Protein AF-A0A2V7KYQ6-F1 (afdb_monomer_lite)

Sequence (115 aa):
MPLDRETLHSWLHHWQDEADAAYLYLVLAGQERDQKRKDVYIKLAGVEERHVQMWEQLLAKHDHPVGRPRPSLNARLRAWFGRRFGSSYLLPLLLREEGQEVKGYMDLHNKVTFD

Foldseek 3Di:
DADDPVVVVVLVVLLLVLQLLLLLLQLQLVVDPDPVSSVVSNVSSVVSVVVNVVSQVVCVVNVRHDDDHDNDPVSVVVSVVCVVPHDPPVVVVSVVVVVVVVVVVVVVVVVVPDD

pLDDT: mean 72.22, std 15.6, range [30.22, 87.19]

Structure (mmCIF, N/CA/C/O backbone):
data_AF-A0A2V7KYQ6-F1
#
_entry.id   AF-A0A2V7KYQ6-F1
#
loop_
_atom_site.group_PDB
_atom_site.id
_atom_site.type_symbol
_atom_site.label_atom_id
_atom_site.label_alt_id
_atom_site.label_comp_id
_atom_site.label_asym_id
_atom_site.label_entity_id
_atom_site.label_seq_id
_atom_site.pdbx_PDB_ins_code
_atom_site.Cartn_x
_atom_site.Cartn_y
_atom_site.Cartn_z
_atom_site.occupancy
_atom_site.B_iso_or_equiv
_atom_site.auth_seq_id
_atom_site.auth_comp_id
_atom_site.auth_asym_id
_atom_site.auth_atom_id
_atom_site.pdbx_PDB_model_num
ATOM 1 N N . MET A 1 1 ? 13.582 3.338 -23.906 1.00 53.72 1 MET A N 1
ATOM 2 C CA . MET A 1 1 ? 14.602 2.272 -23.771 1.00 53.72 1 MET A CA 1
ATOM 3 C C . MET A 1 1 ? 13.947 1.089 -23.079 1.00 53.72 1 MET A C 1
ATOM 5 O O . MET A 1 1 ? 13.199 1.339 -22.134 1.00 53.72 1 MET A O 1
ATOM 9 N N . PRO A 1 2 ? 14.173 -0.149 -23.549 1.00 64.81 2 PRO A N 1
ATOM 10 C CA . PRO A 1 2 ? 13.654 -1.335 -22.876 1.00 64.81 2 PRO A CA 1
ATOM 11 C C . PRO A 1 2 ? 14.235 -1.410 -21.460 1.00 64.81 2 PRO A C 1
ATOM 13 O O . PRO A 1 2 ? 15.423 -1.143 -21.274 1.00 64.81 2 PRO A O 1
ATOM 16 N N . LEU A 1 3 ? 13.390 -1.722 -20.475 1.00 71.50 3 LEU A N 1
ATOM 17 C CA . LEU A 1 3 ? 13.829 -1.929 -19.094 1.00 71.50 3 LEU A CA 1
ATOM 18 C C . LEU A 1 3 ? 14.779 -3.128 -19.045 1.00 71.50 3 LEU A C 1
ATOM 20 O O . LEU A 1 3 ? 14.535 -4.153 -19.690 1.00 71.50 3 LEU A O 1
ATOM 24 N N . ASP A 1 4 ? 15.859 -3.013 -18.278 1.00 86.12 4 ASP A N 1
ATOM 25 C CA . ASP A 1 4 ? 16.659 -4.179 -17.935 1.00 86.12 4 ASP A CA 1
ATOM 26 C C . ASP A 1 4 ? 15.814 -5.152 -17.092 1.00 86.12 4 ASP A C 1
ATOM 28 O O . ASP A 1 4 ? 14.827 -4.780 -16.449 1.00 86.12 4 ASP A O 1
ATOM 32 N N . ARG A 1 5 ? 16.166 -6.441 -17.138 1.00 83.19 5 ARG A N 1
ATOM 33 C CA . ARG A 1 5 ? 15.347 -7.493 -16.517 1.00 83.19 5 ARG A CA 1
ATOM 34 C C . ARG A 1 5 ? 15.229 -7.342 -15.002 1.00 83.19 5 ARG A C 1
ATOM 36 O O . ARG A 1 5 ? 14.226 -7.778 -14.447 1.00 83.19 5 ARG A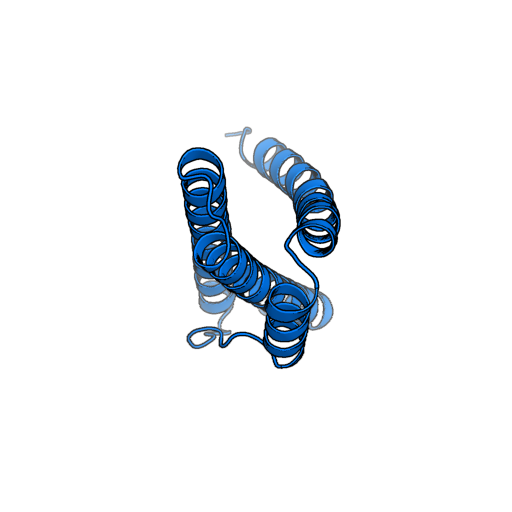 O 1
ATOM 43 N N . GLU A 1 6 ? 16.238 -6.770 -14.352 1.00 83.69 6 GLU A N 1
ATOM 44 C CA . GLU A 1 6 ? 16.258 -6.584 -12.903 1.00 83.69 6 GLU A CA 1
ATOM 45 C C . GLU A 1 6 ? 15.277 -5.481 -12.497 1.00 83.69 6 GLU A C 1
ATOM 47 O O . GLU A 1 6 ? 14.398 -5.721 -11.667 1.00 83.69 6 GLU A O 1
ATOM 52 N N . THR A 1 7 ? 15.329 -4.334 -13.178 1.00 82.81 7 THR A N 1
ATOM 53 C CA . THR A 1 7 ? 14.363 -3.244 -13.000 1.00 82.81 7 THR A CA 1
ATOM 54 C C . THR A 1 7 ? 12.939 -3.695 -13.306 1.00 82.81 7 THR A C 1
ATOM 56 O O . THR A 1 7 ? 12.038 -3.440 -12.512 1.00 82.81 7 THR A O 1
ATOM 59 N N . LEU A 1 8 ? 12.716 -4.422 -14.408 1.00 83.62 8 LEU A N 1
ATOM 60 C CA . LEU A 1 8 ? 11.383 -4.932 -14.742 1.00 83.62 8 LEU A CA 1
ATOM 61 C C . LEU A 1 8 ? 10.845 -5.878 -13.657 1.00 83.62 8 LEU A C 1
ATOM 63 O O . LEU A 1 8 ? 9.681 -5.779 -13.276 1.00 83.62 8 LEU A O 1
ATOM 67 N N . HIS A 1 9 ? 11.682 -6.782 -13.143 1.00 84.38 9 HIS A N 1
ATOM 68 C CA . HIS A 1 9 ? 11.284 -7.710 -12.087 1.00 84.38 9 HIS A CA 1
ATOM 69 C C . HIS A 1 9 ? 10.961 -6.979 -10.778 1.00 84.38 9 HIS A C 1
ATOM 71 O O . HIS A 1 9 ? 9.943 -7.270 -10.156 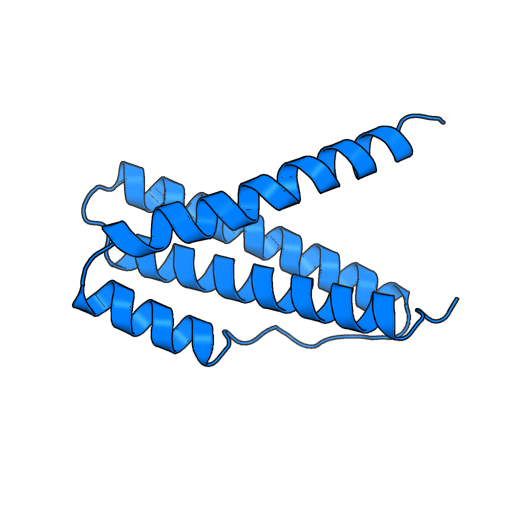1.00 84.38 9 HIS A O 1
ATOM 77 N N . SER A 1 10 ? 11.778 -5.993 -10.396 1.00 83.56 10 SER A N 1
ATOM 78 C CA . SER A 1 10 ? 11.519 -5.137 -9.235 1.00 83.56 10 SER A CA 1
ATOM 79 C C . SER A 1 10 ? 10.220 -4.343 -9.394 1.00 83.56 10 SER A C 1
ATOM 81 O O . SER A 1 10 ? 9.403 -4.334 -8.480 1.00 83.56 10 SER A O 1
ATOM 83 N N . TRP A 1 11 ? 9.973 -3.741 -10.559 1.00 85.56 11 TRP A N 1
ATOM 84 C CA . TRP A 1 11 ? 8.758 -2.961 -10.813 1.00 85.56 11 TRP A CA 1
ATOM 85 C C . TRP A 1 11 ? 7.497 -3.822 -10.777 1.00 85.56 11 TRP A C 1
ATOM 87 O O . TRP A 1 11 ? 6.494 -3.412 -10.204 1.00 85.56 11 TRP A O 1
ATOM 97 N N . LEU A 1 12 ? 7.546 -5.030 -11.347 1.00 84.69 12 LEU A N 1
ATOM 98 C CA . LEU A 1 12 ? 6.441 -5.987 -11.265 1.00 84.69 12 LEU A CA 1
ATOM 99 C C . LEU A 1 12 ? 6.202 -6.471 -9.829 1.00 84.69 12 LEU A C 1
ATOM 101 O O . LEU A 1 12 ? 5.053 -6.691 -9.451 1.00 84.69 12 LEU A O 1
ATOM 105 N N . HIS A 1 13 ? 7.266 -6.624 -9.035 1.00 84.50 13 HIS A N 1
ATOM 106 C CA . HIS A 1 13 ? 7.160 -6.977 -7.622 1.00 84.50 13 HIS A CA 1
ATOM 107 C C . HIS A 1 13 ? 6.486 -5.859 -6.823 1.00 84.50 13 HIS A C 1
ATOM 109 O O . HIS A 1 13 ? 5.485 -6.120 -6.165 1.00 84.50 13 HIS A O 1
ATOM 115 N N . HIS A 1 14 ? 6.957 -4.614 -6.956 1.00 83.88 14 HIS A N 1
ATOM 116 C CA . HIS A 1 14 ? 6.329 -3.453 -6.319 1.00 83.88 14 HIS A CA 1
ATOM 117 C C . HIS A 1 14 ? 4.869 -3.307 -6.744 1.00 83.88 14 HIS A C 1
ATOM 119 O O . HIS A 1 14 ? 3.991 -3.234 -5.898 1.00 83.88 14 HIS A O 1
ATOM 125 N N . TRP A 1 15 ? 4.580 -3.383 -8.044 1.00 85.62 15 TRP A N 1
ATOM 126 C CA . TRP A 1 15 ? 3.209 -3.343 -8.552 1.00 85.62 15 TRP A CA 1
ATOM 127 C C . TRP A 1 15 ? 2.279 -4.378 -7.889 1.00 85.62 15 TRP A C 1
ATOM 129 O O . TRP A 1 15 ? 1.130 -4.064 -7.572 1.00 85.62 15 TRP A O 1
ATOM 139 N N . GLN A 1 16 ? 2.763 -5.603 -7.664 1.00 84.94 16 GLN A N 1
ATOM 140 C CA . GLN A 1 16 ? 1.989 -6.649 -6.996 1.00 84.94 16 GLN A CA 1
ATOM 141 C C . GLN A 1 16 ? 1.875 -6.425 -5.480 1.00 84.94 16 GLN A C 1
ATOM 143 O O . GLN A 1 16 ? 0.810 -6.700 -4.922 1.00 84.94 16 GLN A O 1
ATOM 148 N N . ASP A 1 17 ? 2.929 -5.931 -4.828 1.00 84.31 17 ASP A N 1
ATOM 149 C CA . ASP A 1 17 ? 2.929 -5.612 -3.396 1.00 84.31 17 ASP A CA 1
ATOM 150 C C . ASP A 1 17 ? 1.902 -4.517 -3.076 1.00 84.31 17 ASP A C 1
ATOM 152 O O . ASP A 1 17 ? 1.077 -4.701 -2.181 1.00 84.31 17 ASP A O 1
ATOM 156 N N . GLU A 1 18 ? 1.863 -3.443 -3.872 1.00 85.50 18 GLU A N 1
ATOM 157 C CA . GLU A 1 18 ? 0.884 -2.356 -3.727 1.00 85.50 18 GLU A CA 1
ATOM 158 C C . GLU A 1 18 ? -0.560 -2.874 -3.864 1.00 85.50 18 GLU A C 1
ATOM 160 O O . GLU A 1 18 ? -1.450 -2.563 -3.067 1.00 85.50 18 GLU A O 1
ATOM 165 N N . ALA A 1 19 ? -0.812 -3.747 -4.844 1.00 86.00 19 ALA A N 1
ATOM 166 C CA . ALA A 1 19 ? -2.136 -4.338 -5.036 1.00 86.00 19 ALA A CA 1
ATOM 167 C C . ALA A 1 19 ? -2.548 -5.258 -3.874 1.00 86.00 19 ALA A C 1
ATOM 169 O O . ALA A 1 19 ? -3.723 -5.320 -3.485 1.00 86.00 19 ALA A O 1
ATOM 170 N N . ASP A 1 20 ? -1.586 -5.982 -3.308 1.00 84.50 20 ASP A N 1
ATOM 171 C CA . ASP A 1 20 ? -1.795 -6.831 -2.144 1.00 84.50 20 ASP A CA 1
ATOM 172 C C . ASP A 1 20 ? -2.059 -5.995 -0.883 1.00 84.50 20 ASP A C 1
ATOM 174 O O . ASP A 1 20 ? -2.969 -6.329 -0.113 1.00 84.50 20 ASP A O 1
ATOM 178 N N . ALA A 1 21 ? -1.330 -4.893 -0.691 1.00 82.12 21 ALA A N 1
ATOM 179 C CA . ALA A 1 21 ? -1.520 -3.949 0.406 1.00 82.12 21 ALA A CA 1
ATOM 180 C C . ALA A 1 21 ? -2.912 -3.301 0.353 1.00 82.12 21 ALA A C 1
ATOM 182 O O . ALA A 1 21 ? -3.655 -3.358 1.343 1.00 82.12 21 ALA A O 1
ATOM 183 N N . ALA A 1 22 ? -3.338 -2.817 -0.822 1.00 86.94 22 ALA A N 1
ATOM 184 C CA . ALA A 1 22 ? -4.684 -2.282 -1.045 1.00 86.94 22 ALA A CA 1
ATOM 185 C C . ALA A 1 22 ? -5.770 -3.278 -0.603 1.00 86.94 22 ALA A C 1
ATOM 187 O O . ALA A 1 22 ? -6.693 -2.952 0.156 1.00 86.94 22 ALA A O 1
ATOM 188 N N . TYR A 1 23 ? -5.633 -4.537 -1.030 1.00 86.06 23 TYR A N 1
ATOM 189 C CA . TYR A 1 23 ? -6.555 -5.606 -0.662 1.00 86.06 23 TYR A CA 1
ATOM 190 C C . TYR A 1 23 ? -6.563 -5.878 0.848 1.00 86.06 23 TYR A C 1
ATOM 192 O O . TYR A 1 23 ? -7.635 -6.019 1.449 1.00 86.06 23 TYR A O 1
ATOM 200 N N . LEU A 1 24 ? -5.392 -5.950 1.484 1.00 83.75 24 LEU A N 1
ATOM 201 C CA . LEU A 1 24 ? -5.272 -6.213 2.918 1.00 83.75 24 LEU A CA 1
ATOM 202 C C . LEU A 1 24 ? -5.884 -5.090 3.761 1.00 83.75 24 LEU A C 1
ATOM 204 O O . LEU A 1 24 ? -6.600 -5.381 4.725 1.00 83.75 24 LEU A O 1
ATOM 208 N N . TYR A 1 25 ? -5.694 -3.830 3.370 1.00 85.00 25 TYR A N 1
ATOM 209 C CA . TYR A 1 25 ? -6.334 -2.692 4.022 1.00 85.00 25 TYR A CA 1
ATOM 210 C C . TYR A 1 25 ? -7.862 -2.735 3.912 1.00 85.00 25 TYR A C 1
ATOM 212 O O . TYR A 1 25 ? -8.553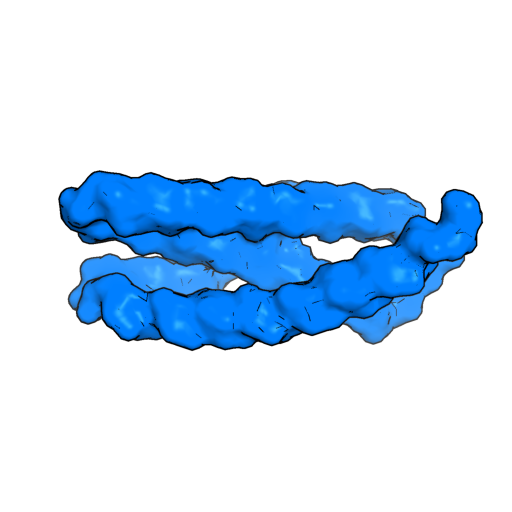 -2.537 4.915 1.00 85.00 25 TYR A O 1
ATOM 220 N N . LEU A 1 26 ? -8.423 -3.097 2.753 1.00 87.06 26 LEU A N 1
ATOM 221 C CA . LEU A 1 26 ? -9.874 -3.293 2.615 1.00 87.06 26 LEU A CA 1
ATOM 222 C C . LEU A 1 26 ? -10.393 -4.451 3.478 1.00 87.06 26 LEU A C 1
ATOM 224 O O . LEU A 1 26 ? -11.476 -4.370 4.065 1.00 87.06 26 LEU A O 1
ATOM 228 N N . VAL A 1 27 ? -9.620 -5.532 3.598 1.00 85.56 27 VAL A N 1
ATOM 229 C CA . VAL A 1 27 ? -9.957 -6.663 4.470 1.00 85.56 27 VAL A CA 1
ATOM 230 C C . VAL A 1 27 ? -9.951 -6.259 5.946 1.00 85.56 27 VAL A C 1
ATOM 232 O O . VAL A 1 27 ? -10.827 -6.713 6.690 1.00 85.56 27 VAL A O 1
ATOM 235 N N . LEU A 1 28 ? -9.005 -5.416 6.368 1.00 81.25 28 LEU A N 1
ATOM 236 C CA . LEU A 1 28 ? -8.961 -4.839 7.713 1.00 81.25 28 LEU A CA 1
ATOM 237 C C . LEU A 1 28 ? -10.151 -3.906 7.958 1.00 81.25 28 LEU A C 1
ATOM 239 O O . LEU A 1 28 ? -10.845 -4.055 8.963 1.00 81.25 28 LEU A O 1
ATOM 243 N N . ALA A 1 29 ? -10.454 -3.019 7.008 1.00 86.19 29 ALA A N 1
ATOM 244 C CA . ALA A 1 29 ? -11.612 -2.130 7.066 1.00 86.19 29 ALA A CA 1
ATOM 245 C C . ALA A 1 29 ? -12.939 -2.894 7.217 1.00 86.19 29 ALA A C 1
ATOM 247 O O . ALA A 1 29 ? -13.837 -2.452 7.931 1.00 86.19 29 ALA A O 1
ATOM 248 N N . GLY A 1 30 ? -13.072 -4.052 6.563 1.00 83.56 30 GLY A N 1
ATOM 249 C CA . GLY A 1 30 ? -14.260 -4.903 6.665 1.00 83.56 30 GLY A CA 1
ATOM 250 C C . GLY A 1 30 ? -14.432 -5.608 8.017 1.00 83.56 30 GLY A C 1
ATOM 251 O O . GLY A 1 30 ? -15.536 -6.045 8.331 1.00 83.56 30 GLY A O 1
ATOM 252 N N . GLN A 1 31 ? -13.364 -5.735 8.807 1.00 82.88 31 GLN A N 1
ATOM 253 C CA . GLN A 1 31 ? -13.376 -6.397 10.120 1.00 82.88 31 GLN A CA 1
ATOM 254 C C . GLN A 1 31 ? -13.382 -5.418 11.292 1.00 82.88 31 GLN A C 1
ATOM 256 O O . GLN A 1 31 ? -13.737 -5.795 12.410 1.00 82.88 31 GLN A O 1
ATOM 261 N N . GLU A 1 32 ? -12.955 -4.183 11.053 1.00 82.00 32 GLU A N 1
ATOM 262 C CA . GLU A 1 32 ? -12.865 -3.158 12.077 1.00 82.00 32 GLU A CA 1
ATOM 263 C C . GLU A 1 32 ? -14.261 -2.675 12.498 1.00 82.00 32 GLU A C 1
ATOM 265 O O . GLU A 1 32 ? -15.131 -2.402 11.669 1.00 82.00 32 GLU A O 1
ATOM 270 N N . ARG A 1 33 ? -14.473 -2.591 13.814 1.00 82.94 33 ARG A N 1
ATOM 271 C CA . ARG A 1 33 ? -15.742 -2.159 14.417 1.00 82.94 33 ARG A CA 1
ATOM 272 C C . ARG A 1 33 ? -15.759 -0.658 14.677 1.00 82.94 33 ARG A C 1
ATOM 274 O O . ARG A 1 33 ? -16.827 -0.054 14.669 1.00 82.94 33 ARG A O 1
ATOM 281 N N . ASP A 1 34 ? -14.591 -0.066 14.919 1.00 84.94 34 ASP A N 1
ATOM 282 C CA . ASP A 1 34 ? -14.452 1.376 15.090 1.00 84.94 34 ASP A CA 1
ATOM 283 C C . ASP A 1 34 ? -14.497 2.083 13.727 1.00 84.94 34 ASP A C 1
ATOM 285 O O . ASP A 1 34 ? -13.627 1.893 12.873 1.00 84.94 34 ASP A O 1
ATOM 289 N N . GLN A 1 35 ? -15.504 2.936 13.530 1.00 86.25 35 GLN A N 1
ATOM 290 C CA . GLN A 1 35 ? -15.709 3.641 12.266 1.00 86.25 35 GLN A CA 1
ATOM 291 C C . GLN A 1 35 ? -14.521 4.540 11.886 1.00 86.25 35 GLN A C 1
ATOM 293 O O . GLN A 1 35 ? -14.153 4.590 10.716 1.00 86.25 35 GLN A O 1
ATOM 298 N N . LYS A 1 36 ? -13.866 5.201 12.851 1.00 80.50 36 LYS A N 1
ATOM 299 C CA . LYS A 1 36 ? -12.713 6.068 12.562 1.00 80.50 36 LYS A CA 1
ATOM 300 C C . LYS A 1 36 ? -11.533 5.248 12.056 1.00 80.50 36 LYS A C 1
ATOM 302 O O . LYS A 1 36 ? -10.880 5.647 11.097 1.00 80.50 36 LYS A O 1
ATOM 307 N N . ARG A 1 37 ? -11.260 4.096 12.678 1.00 80.19 37 ARG A N 1
ATOM 308 C CA . ARG A 1 37 ? -10.171 3.197 12.250 1.00 80.19 37 ARG A CA 1
ATOM 309 C C . ARG A 1 37 ? -10.466 2.563 10.894 1.00 80.19 37 ARG A C 1
ATOM 311 O O . ARG A 1 37 ? -9.582 2.496 10.045 1.00 80.19 37 ARG A O 1
ATOM 318 N N . LYS A 1 38 ? -11.717 2.167 10.662 1.00 84.62 38 LYS A N 1
ATOM 319 C CA . LYS A 1 38 ? -12.183 1.686 9.360 1.00 84.62 38 LYS A CA 1
ATOM 320 C C . LYS A 1 38 ? -11.950 2.716 8.254 1.00 84.62 38 LYS A C 1
ATOM 322 O O . LYS A 1 38 ? -11.408 2.362 7.210 1.00 84.62 38 LYS A O 1
ATOM 327 N N . ASP A 1 39 ? -12.306 3.976 8.491 1.00 82.25 39 ASP A N 1
ATOM 328 C CA . ASP A 1 39 ? -12.110 5.050 7.512 1.00 82.25 39 ASP A CA 1
ATOM 329 C C . ASP A 1 39 ? -10.622 5.277 7.201 1.00 82.25 39 ASP A C 1
ATOM 331 O O . ASP A 1 39 ? -10.270 5.568 6.059 1.00 82.25 39 ASP A O 1
ATOM 335 N N . VAL A 1 40 ? -9.735 5.108 8.190 1.00 85.31 40 VAL A N 1
ATOM 336 C CA . VAL A 1 40 ? -8.278 5.152 7.979 1.00 85.31 40 VAL A CA 1
ATOM 337 C C . VAL A 1 40 ? -7.835 4.026 7.046 1.00 85.31 40 VAL A C 1
ATOM 339 O O . VAL A 1 40 ? -7.176 4.303 6.051 1.00 85.31 40 VAL A O 1
ATOM 342 N N . TYR A 1 41 ? -8.243 2.781 7.300 1.00 83.94 41 TYR A N 1
ATOM 343 C CA . TYR A 1 41 ? -7.889 1.655 6.428 1.00 83.94 41 TYR A CA 1
ATOM 344 C C . TYR A 1 41 ? -8.414 1.822 4.997 1.00 83.94 41 TYR A C 1
ATOM 346 O O . TYR A 1 41 ? -7.708 1.504 4.048 1.00 83.94 41 TYR A O 1
ATOM 354 N N . ILE A 1 42 ? -9.620 2.370 4.818 1.00 85.38 42 ILE A N 1
ATOM 355 C CA . ILE A 1 42 ? -10.158 2.671 3.480 1.00 85.38 42 ILE A CA 1
ATOM 356 C C . ILE A 1 42 ? -9.303 3.724 2.769 1.00 85.38 42 ILE A C 1
ATOM 358 O O . ILE A 1 42 ? -9.028 3.590 1.578 1.00 85.38 42 ILE A O 1
ATOM 362 N N . LYS A 1 43 ? -8.865 4.766 3.487 1.00 85.19 43 LYS A N 1
ATOM 363 C CA . LYS A 1 43 ? -7.978 5.790 2.920 1.00 85.19 43 LYS A CA 1
ATOM 364 C C . LYS A 1 43 ? -6.633 5.204 2.504 1.00 85.19 43 LYS A C 1
ATOM 366 O O . LYS A 1 43 ? -6.178 5.534 1.416 1.00 85.19 43 LYS A O 1
ATOM 371 N N . LEU A 1 44 ? -6.043 4.340 3.332 1.00 84.75 44 LEU A N 1
ATOM 372 C CA . LEU A 1 44 ? -4.782 3.660 3.026 1.00 84.75 44 LEU A CA 1
ATOM 373 C C . LEU A 1 44 ? -4.925 2.762 1.797 1.00 84.75 44 LEU A C 1
ATOM 375 O O . LEU A 1 44 ? -4.158 2.909 0.858 1.00 84.75 44 LEU A O 1
ATOM 379 N N . ALA A 1 45 ? -5.989 1.959 1.707 1.00 87.19 45 ALA A N 1
ATOM 380 C CA . ALA A 1 45 ? -6.260 1.175 0.500 1.00 87.19 45 ALA A CA 1
ATOM 381 C C . ALA A 1 45 ? -6.338 2.038 -0.775 1.00 87.19 45 ALA A C 1
ATOM 383 O O . ALA A 1 45 ? -5.880 1.627 -1.835 1.00 87.19 45 ALA A O 1
ATOM 384 N N . GLY A 1 46 ? -6.906 3.246 -0.678 1.00 85.44 46 GLY A N 1
ATOM 385 C CA . GLY A 1 46 ? -6.953 4.199 -1.790 1.00 85.44 46 GLY A CA 1
ATOM 386 C C . GLY A 1 46 ? -5.621 4.897 -2.103 1.00 85.44 46 GLY A C 1
ATOM 387 O O . GLY A 1 46 ? -5.498 5.518 -3.159 1.00 85.44 46 GLY A O 1
ATOM 388 N N . VAL A 1 47 ? -4.635 4.859 -1.203 1.00 85.25 47 VAL A N 1
ATOM 389 C CA . VAL A 1 47 ? -3.253 5.274 -1.495 1.00 85.25 47 VAL A CA 1
ATOM 390 C C . VAL A 1 47 ? -2.583 4.193 -2.338 1.00 85.25 47 VAL A C 1
ATOM 392 O O . VAL A 1 47 ? -2.205 4.494 -3.467 1.00 85.25 47 VAL A O 1
ATOM 395 N N . GLU A 1 48 ? -2.597 2.944 -1.876 1.00 85.25 48 GLU A N 1
ATOM 396 C CA . GLU A 1 48 ? -1.946 1.830 -2.582 1.00 85.25 48 GLU A CA 1
ATOM 397 C C . GLU A 1 48 ? -2.556 1.591 -3.971 1.00 85.25 48 GLU A C 1
ATOM 399 O O . GLU A 1 48 ? -1.853 1.371 -4.953 1.00 85.25 48 GLU A O 1
ATOM 404 N N . GLU A 1 49 ? -3.877 1.745 -4.118 1.00 85.81 49 GLU A N 1
ATOM 405 C CA . GLU A 1 49 ? -4.539 1.672 -5.429 1.00 85.81 49 GLU A CA 1
ATOM 406 C C . GLU A 1 49 ? -4.016 2.742 -6.411 1.00 85.81 49 GLU A C 1
ATOM 408 O O . GLU A 1 49 ? -3.927 2.506 -7.617 1.00 85.81 49 GLU A O 1
ATOM 413 N N . ARG A 1 50 ? -3.631 3.930 -5.921 1.00 84.06 50 ARG A N 1
ATOM 414 C CA . ARG A 1 50 ? -2.995 4.956 -6.765 1.00 84.06 50 ARG A CA 1
ATOM 415 C C . ARG A 1 50 ? -1.561 4.576 -7.121 1.00 84.06 50 ARG A C 1
ATOM 417 O O . ARG A 1 50 ? -1.145 4.854 -8.246 1.00 84.06 50 ARG A O 1
ATOM 424 N N . HIS A 1 51 ? -0.826 3.929 -6.218 1.00 86.06 51 HIS A N 1
ATOM 425 C CA . HIS A 1 51 ? 0.511 3.412 -6.512 1.00 86.06 51 HIS A CA 1
ATOM 426 C C . HIS A 1 51 ? 0.458 2.319 -7.582 1.00 86.06 51 HIS A C 1
ATOM 428 O O . HIS A 1 51 ? 1.196 2.392 -8.565 1.00 86.06 51 HIS A O 1
ATOM 434 N N . VAL A 1 52 ? -0.492 1.385 -7.481 1.00 86.12 52 VAL 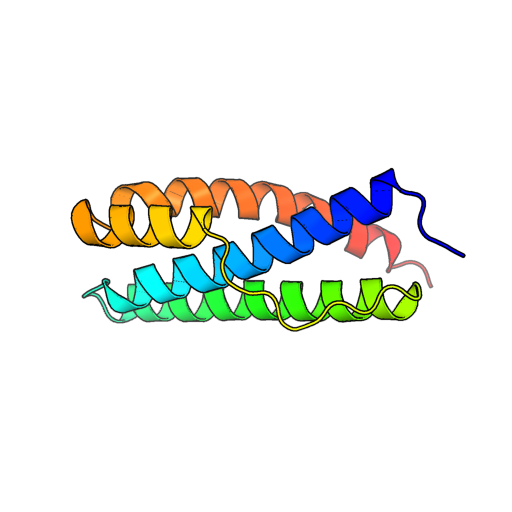A N 1
ATOM 435 C CA . VAL A 1 52 ? -0.783 0.395 -8.528 1.00 86.12 52 VAL A CA 1
ATOM 436 C C . VAL A 1 52 ? -0.967 1.075 -9.884 1.00 86.12 52 VAL A C 1
ATOM 438 O O . VAL A 1 52 ? -0.273 0.735 -10.840 1.00 86.12 52 VAL A O 1
ATOM 441 N N . GLN A 1 53 ? -1.845 2.078 -9.966 1.00 85.31 53 GLN A N 1
ATOM 442 C CA . GLN A 1 53 ? -2.112 2.803 -11.215 1.00 85.31 53 GLN A CA 1
ATOM 443 C C . GLN A 1 53 ? -0.880 3.544 -11.749 1.00 85.31 53 GLN A C 1
ATOM 445 O O . GLN A 1 53 ? -0.721 3.688 -12.964 1.00 85.31 53 GLN A O 1
ATOM 450 N N . MET A 1 54 ? -0.006 4.047 -10.873 1.00 84.38 54 MET A N 1
ATOM 451 C CA . MET A 1 54 ? 1.264 4.648 -11.285 1.00 84.38 54 MET A CA 1
ATOM 452 C C . MET A 1 54 ? 2.204 3.606 -11.892 1.00 84.38 54 MET A C 1
ATOM 454 O O . MET A 1 54 ? 2.757 3.844 -12.967 1.00 84.38 54 MET A O 1
ATOM 458 N N . TRP A 1 55 ? 2.353 2.449 -11.248 1.00 84.38 55 TRP A N 1
ATOM 459 C CA . TRP A 1 55 ? 3.174 1.353 -11.757 1.00 84.38 55 TRP A CA 1
ATOM 460 C C . TRP A 1 55 ? 2.644 0.801 -13.082 1.00 84.38 55 TRP A C 1
ATOM 462 O O . TRP A 1 55 ? 3.432 0.599 -14.003 1.00 84.38 55 TRP A O 1
ATOM 472 N N . GLU A 1 56 ? 1.324 0.651 -13.234 1.00 84.19 56 GLU A N 1
ATOM 473 C CA . GLU A 1 56 ? 0.689 0.276 -14.506 1.00 84.19 56 GLU A CA 1
ATOM 474 C C . GLU A 1 56 ? 1.067 1.251 -15.632 1.00 84.19 56 GLU A C 1
ATOM 476 O O . GLU A 1 56 ? 1.464 0.833 -16.722 1.00 84.19 56 GLU A O 1
ATOM 481 N N . GLN A 1 57 ? 0.996 2.560 -15.364 1.00 83.50 57 GLN A N 1
ATOM 482 C CA . GLN A 1 57 ? 1.371 3.593 -16.333 1.00 83.50 57 GLN A CA 1
ATOM 483 C C . GLN A 1 57 ? 2.865 3.566 -16.667 1.00 83.50 57 GLN A C 1
ATOM 485 O O . GLN A 1 57 ? 3.231 3.752 -17.828 1.00 83.50 57 GLN A O 1
ATOM 490 N N . LEU A 1 58 ? 3.732 3.361 -15.673 1.00 82.56 58 LEU A N 1
ATOM 491 C CA . LEU A 1 58 ? 5.176 3.253 -15.881 1.00 82.56 58 LEU A CA 1
ATOM 492 C C . LEU A 1 58 ? 5.516 2.023 -16.727 1.00 82.56 58 LEU A C 1
ATOM 494 O O . LEU A 1 58 ? 6.195 2.151 -17.741 1.00 82.56 58 LEU A O 1
ATOM 498 N N . LEU A 1 59 ? 4.983 0.854 -16.386 1.00 84.50 59 LEU A N 1
ATOM 499 C CA . LEU A 1 59 ? 5.195 -0.381 -17.141 1.00 84.50 59 LEU A CA 1
ATOM 500 C C . LEU A 1 59 ? 4.673 -0.261 -18.585 1.00 84.50 59 LEU A C 1
ATOM 502 O O . LEU A 1 59 ? 5.381 -0.620 -19.527 1.00 84.50 59 LEU A O 1
ATOM 506 N N . ALA A 1 60 ? 3.500 0.349 -18.790 1.00 85.19 60 ALA A N 1
ATOM 507 C CA . ALA A 1 60 ? 2.956 0.605 -20.125 1.00 85.19 60 ALA A CA 1
ATOM 508 C C . ALA A 1 60 ? 3.828 1.560 -20.964 1.00 85.19 60 ALA A C 1
ATOM 510 O O . ALA A 1 60 ? 4.025 1.317 -22.153 1.00 85.19 60 ALA A O 1
ATOM 511 N N . LYS A 1 61 ? 4.397 2.616 -20.359 1.00 83.00 61 LYS A N 1
ATOM 512 C CA . LYS A 1 61 ? 5.330 3.548 -21.033 1.00 83.00 61 LYS A CA 1
ATOM 513 C C . LYS A 1 61 ? 6.626 2.878 -21.497 1.00 83.00 61 LYS A C 1
ATOM 515 O O . LYS A 1 61 ? 7.299 3.412 -22.375 1.00 83.00 61 LYS A O 1
ATOM 520 N N . HIS A 1 62 ? 6.977 1.739 -20.908 1.00 81.94 62 HIS A N 1
ATOM 521 C CA . HIS A 1 62 ? 8.159 0.949 -21.242 1.00 81.94 62 HIS A CA 1
ATOM 522 C C . HIS A 1 62 ? 7.821 -0.316 -22.058 1.00 81.94 62 HIS A C 1
ATOM 524 O O . HIS A 1 62 ? 8.559 -1.299 -22.000 1.00 81.94 62 HIS A O 1
ATOM 530 N N . ASP A 1 63 ? 6.716 -0.291 -22.816 1.00 84.62 63 ASP A N 1
ATOM 531 C CA . ASP A 1 63 ? 6.245 -1.385 -23.684 1.00 84.62 63 ASP A CA 1
ATOM 532 C C . ASP A 1 63 ? 5.925 -2.697 -22.935 1.00 84.62 63 ASP A C 1
ATOM 534 O O . ASP A 1 63 ? 5.951 -3.786 -23.513 1.00 84.62 63 ASP A O 1
ATOM 538 N N . HIS A 1 64 ? 5.587 -2.610 -21.644 1.00 80.19 64 HIS A N 1
ATOM 539 C CA . HIS A 1 64 ? 5.210 -3.756 -20.815 1.00 80.19 64 HIS A CA 1
ATOM 540 C C . HIS A 1 64 ? 3.827 -3.572 -20.167 1.00 80.19 64 HIS A C 1
ATOM 542 O O . HIS A 1 64 ? 3.723 -3.452 -18.948 1.00 80.19 64 HIS A O 1
ATOM 548 N N . PRO A 1 65 ? 2.732 -3.521 -20.945 1.00 81.25 65 PRO A N 1
ATOM 549 C CA . PRO A 1 65 ? 1.401 -3.337 -20.381 1.00 81.25 65 PRO A CA 1
ATOM 550 C C . PRO A 1 65 ? 1.024 -4.518 -19.477 1.00 81.25 65 PRO A C 1
ATOM 552 O O . PRO A 1 65 ? 0.969 -5.668 -19.915 1.00 81.25 65 PRO A O 1
ATOM 555 N N . VAL A 1 66 ? 0.725 -4.220 -18.216 1.00 78.38 66 VAL A N 1
ATOM 556 C CA . VAL A 1 66 ? 0.177 -5.176 -17.249 1.00 78.38 66 VAL A CA 1
ATOM 557 C C . VAL A 1 66 ? -1.345 -5.028 -17.176 1.00 78.38 66 VAL A C 1
ATOM 559 O O . VAL A 1 66 ? -1.886 -3.934 -17.326 1.00 78.38 66 VAL A O 1
ATOM 562 N N . GLY A 1 67 ? -2.062 -6.145 -17.026 1.00 73.19 67 GLY A N 1
ATOM 563 C CA . GLY A 1 67 ? -3.515 -6.131 -16.797 1.00 73.19 67 GLY A CA 1
ATOM 564 C C . GLY A 1 67 ? -3.847 -5.768 -15.349 1.00 73.19 67 GLY A C 1
ATOM 565 O O . GLY A 1 67 ? -2.939 -5.607 -14.555 1.00 73.19 67 GLY A O 1
ATOM 566 N N . ARG A 1 68 ? -5.131 -5.714 -14.964 1.00 69.38 68 ARG A N 1
ATOM 567 C CA . ARG A 1 68 ? -5.508 -5.436 -13.562 1.00 69.38 68 ARG A CA 1
ATOM 568 C C . ARG A 1 68 ? -4.843 -6.426 -12.596 1.00 69.38 68 ARG A C 1
ATOM 570 O O . ARG A 1 68 ? -5.027 -7.638 -12.791 1.00 69.38 68 ARG A O 1
ATOM 577 N N . PRO A 1 69 ? -4.165 -5.954 -11.536 1.00 65.44 69 PRO A N 1
ATOM 578 C CA . PRO A 1 69 ? -3.575 -6.851 -10.565 1.00 65.44 69 PRO A CA 1
ATOM 579 C C . PRO A 1 69 ? -4.679 -7.617 -9.850 1.00 65.44 69 PRO A C 1
ATOM 581 O O . PRO A 1 69 ? -5.762 -7.105 -9.550 1.00 65.44 69 PRO A O 1
ATOM 584 N N . ARG A 1 70 ? -4.410 -8.894 -9.599 1.00 71.12 70 ARG A N 1
ATOM 585 C CA . ARG A 1 70 ? -5.261 -9.730 -8.758 1.00 71.12 70 ARG A CA 1
ATOM 586 C C . ARG A 1 70 ? -4.558 -9.891 -7.416 1.00 71.12 70 ARG A C 1
ATOM 588 O O . ARG A 1 70 ? -3.353 -10.133 -7.431 1.00 71.12 70 ARG A O 1
ATOM 595 N N . PRO A 1 71 ? -5.285 -9.829 -6.286 1.00 65.88 71 PRO A N 1
ATOM 596 C CA . PRO A 1 71 ? -4.692 -10.104 -4.986 1.00 65.88 71 PRO A CA 1
ATOM 597 C C . PRO A 1 71 ? -4.003 -11.466 -5.012 1.00 65.88 71 PRO A C 1
ATOM 599 O O . PRO A 1 71 ? -4.620 -12.470 -5.405 1.00 65.88 71 PRO A O 1
ATOM 602 N N . SER A 1 72 ? -2.738 -11.503 -4.608 1.00 74.00 72 SER A N 1
ATOM 603 C CA . SER A 1 72 ? -1.936 -12.717 -4.641 1.00 74.00 72 SER A CA 1
ATOM 604 C C . SER A 1 72 ? -2.510 -13.784 -3.703 1.00 74.00 72 SER A C 1
ATOM 606 O O . SER A 1 72 ? -3.279 -13.520 -2.769 1.00 74.00 72 SER A O 1
ATOM 608 N N . LEU A 1 73 ? -2.123 -15.043 -3.925 1.00 70.88 73 LEU A N 1
ATOM 609 C CA . LEU A 1 73 ? -2.491 -16.138 -3.020 1.00 70.88 73 LEU A CA 1
ATOM 610 C C . LEU A 1 73 ? -1.994 -15.880 -1.588 1.00 70.88 73 LEU A C 1
ATOM 612 O O . LEU A 1 73 ? -2.690 -16.226 -0.632 1.00 70.88 73 LEU A O 1
ATOM 616 N N . ASN A 1 74 ? -0.849 -15.206 -1.444 1.00 72.19 74 ASN A N 1
ATOM 617 C CA . ASN A 1 74 ? -0.300 -14.806 -0.152 1.00 72.19 74 ASN A CA 1
ATOM 618 C C . ASN A 1 74 ? -1.167 -13.742 0.525 1.00 72.19 74 ASN A C 1
ATOM 620 O O . ASN A 1 74 ? -1.488 -13.890 1.704 1.00 72.19 74 ASN A O 1
ATOM 624 N N . ALA A 1 75 ? -1.623 -12.723 -0.206 1.00 67.56 75 ALA A N 1
ATOM 625 C CA . ALA A 1 75 ? -2.540 -11.717 0.327 1.00 67.56 75 ALA A CA 1
ATOM 626 C C . ALA A 1 75 ? -3.876 -12.336 0.767 1.00 67.56 75 ALA A C 1
ATOM 628 O O . ALA A 1 75 ? -4.395 -12.028 1.840 1.00 67.56 75 ALA A O 1
ATOM 629 N N . ARG A 1 76 ? -4.407 -13.292 -0.003 1.00 76.38 76 ARG A N 1
ATOM 630 C CA . ARG A 1 76 ? -5.631 -14.033 0.353 1.00 76.38 76 ARG A CA 1
ATOM 631 C C . ARG A 1 76 ? -5.453 -14.895 1.607 1.00 76.38 76 ARG A C 1
ATOM 633 O O . ARG A 1 76 ? -6.352 -14.934 2.448 1.00 76.38 76 ARG A O 1
ATOM 640 N N . LEU A 1 77 ? -4.302 -15.552 1.761 1.00 74.88 77 LEU A N 1
ATOM 641 C CA . LEU A 1 77 ? -3.948 -16.298 2.974 1.00 74.88 77 LEU A CA 1
ATOM 642 C C . LEU A 1 77 ? -3.810 -15.367 4.184 1.00 74.88 77 LEU A C 1
ATOM 644 O O . LEU A 1 77 ? -4.411 -15.626 5.225 1.00 74.88 77 LEU A O 1
ATOM 648 N N . ARG A 1 78 ? -3.097 -14.244 4.047 1.00 67.44 78 ARG A N 1
ATOM 649 C CA . ARG A 1 78 ? -2.959 -13.228 5.105 1.00 67.44 78 ARG A CA 1
ATOM 650 C C . ARG A 1 78 ? -4.313 -12.640 5.507 1.00 67.44 78 ARG A C 1
ATOM 652 O O . ARG A 1 78 ? -4.585 -12.501 6.696 1.00 67.44 78 ARG A O 1
ATOM 659 N N . ALA A 1 79 ? -5.200 -12.385 4.547 1.00 70.44 79 ALA A N 1
ATOM 660 C CA . ALA A 1 79 ? -6.574 -11.964 4.807 1.00 70.44 79 ALA A CA 1
ATOM 661 C C . ALA A 1 79 ? -7.369 -13.010 5.601 1.00 70.44 79 ALA A C 1
ATOM 663 O O . ALA A 1 79 ? -8.114 -12.652 6.514 1.00 70.44 79 ALA A O 1
ATOM 664 N N . TRP A 1 80 ? -7.203 -14.298 5.291 1.00 75.62 80 TRP A N 1
ATOM 665 C CA . TRP A 1 80 ? -7.817 -15.386 6.053 1.00 75.62 80 TRP A CA 1
ATOM 666 C C . TRP A 1 80 ? -7.296 -15.440 7.497 1.00 75.62 80 TRP A C 1
ATOM 668 O O . TRP A 1 80 ? -8.094 -15.527 8.432 1.00 75.62 80 TRP A O 1
ATOM 678 N N . PHE A 1 81 ? -5.982 -15.289 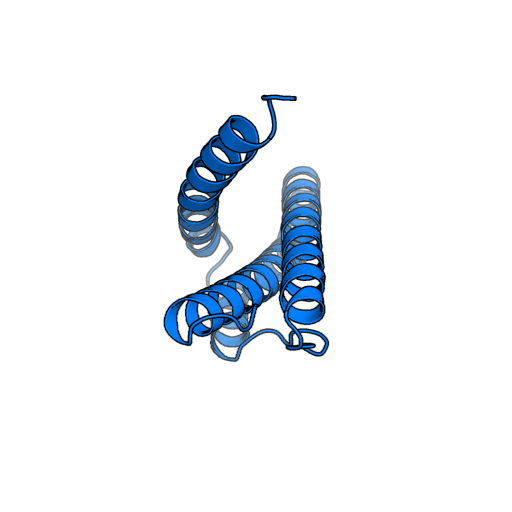7.697 1.00 68.44 81 PHE A N 1
ATOM 679 C CA . PHE A 1 81 ? -5.387 -15.193 9.032 1.00 68.44 81 PHE A CA 1
ATOM 680 C C . PHE A 1 81 ? -5.876 -13.954 9.794 1.00 68.44 81 PHE A C 1
ATOM 682 O O . PHE A 1 81 ? -6.283 -14.077 10.948 1.00 68.44 81 PHE A O 1
ATOM 689 N N . GLY A 1 82 ? -5.941 -12.786 9.151 1.00 62.28 82 GLY A N 1
ATOM 690 C CA . GLY A 1 82 ? -6.486 -11.564 9.751 1.00 62.28 82 GLY A CA 1
ATOM 691 C C . GLY A 1 82 ? -7.924 -11.751 10.240 1.00 62.28 82 GLY A C 1
ATOM 692 O O . GLY A 1 82 ? -8.219 -11.466 11.398 1.00 62.28 82 GLY A O 1
ATOM 693 N N . ARG A 1 83 ? -8.783 -12.358 9.405 1.00 67.00 83 ARG A N 1
ATOM 694 C CA . ARG A 1 83 ? -10.174 -12.700 9.766 1.00 67.00 83 ARG A CA 1
ATOM 695 C C . ARG A 1 83 ? -10.270 -13.654 10.952 1.00 67.00 83 ARG A C 1
ATOM 697 O O . ARG A 1 83 ? -11.261 -13.618 11.677 1.00 67.00 83 ARG A O 1
ATOM 704 N N . ARG A 1 84 ? -9.282 -14.537 11.129 1.00 65.00 84 ARG A N 1
ATOM 705 C CA . ARG A 1 84 ? -9.320 -15.601 12.140 1.00 65.00 84 ARG A CA 1
ATOM 706 C C . ARG A 1 84 ? -8.663 -15.225 13.471 1.00 65.00 84 ARG A C 1
ATOM 708 O O . ARG A 1 84 ? -9.087 -15.775 14.491 1.00 65.00 84 ARG A O 1
ATOM 715 N N . PHE A 1 85 ? -7.672 -14.330 13.461 1.00 61.84 85 PHE A N 1
ATOM 716 C CA . PHE A 1 85 ? -6.824 -14.001 14.618 1.00 61.84 85 PHE A CA 1
ATOM 717 C C . PHE A 1 85 ? -6.848 -12.516 15.036 1.00 61.84 85 PHE A C 1
ATOM 719 O O . PHE A 1 85 ? -6.327 -12.189 16.100 1.00 61.84 85 PHE A O 1
ATOM 726 N N . GLY A 1 86 ? -7.500 -11.630 14.272 1.00 57.09 86 GLY A N 1
ATOM 727 C CA . GLY A 1 86 ? -7.673 -10.212 14.614 1.00 57.09 86 GLY A CA 1
ATOM 728 C C . GLY A 1 86 ? -6.620 -9.273 14.006 1.00 57.09 86 GLY A C 1
ATOM 729 O O . GLY A 1 86 ? -5.538 -9.686 13.590 1.00 57.09 86 GLY A O 1
ATOM 730 N N . SER A 1 87 ? -6.949 -7.977 13.950 1.00 54.94 87 SER A N 1
ATOM 731 C CA . SER A 1 87 ? -6.209 -6.921 13.230 1.00 54.94 87 SER A CA 1
ATOM 732 C C . SER A 1 87 ? -4.821 -6.574 13.794 1.00 54.94 87 SER A C 1
ATOM 734 O O . SER A 1 87 ? -4.063 -5.848 13.150 1.00 54.94 87 SER A O 1
ATOM 736 N N . SER A 1 88 ? -4.452 -7.114 14.959 1.00 56.72 88 SER A N 1
ATOM 737 C CA . SER A 1 88 ? -3.210 -6.795 15.680 1.00 56.72 88 SER A CA 1
ATOM 738 C C . SER A 1 88 ? -1.922 -7.255 14.981 1.00 56.72 88 SER A C 1
ATOM 740 O O . SER A 1 88 ? -0.850 -6.779 15.339 1.00 56.72 88 SER A O 1
ATOM 742 N N . TYR A 1 89 ? -2.003 -8.163 13.998 1.00 58.44 89 TYR A N 1
ATOM 743 C CA . TYR A 1 89 ? -0.822 -8.721 13.317 1.00 58.44 89 TYR A CA 1
ATOM 744 C C . TYR A 1 89 ? -0.496 -8.047 11.973 1.00 58.44 89 TYR A C 1
ATOM 746 O O . TYR A 1 89 ? 0.650 -8.061 11.538 1.00 58.44 89 TYR A O 1
ATOM 754 N N . LEU A 1 90 ? -1.492 -7.458 11.302 1.00 61.25 90 LEU A N 1
ATOM 755 C CA . LEU A 1 90 ? -1.346 -6.945 9.931 1.00 61.25 90 LEU A CA 1
ATOM 756 C C . LEU A 1 90 ? -0.842 -5.496 9.886 1.00 61.25 90 LEU A C 1
ATOM 758 O O . LEU A 1 90 ? -0.039 -5.149 9.029 1.00 61.25 90 LEU A O 1
ATOM 762 N N . LEU A 1 91 ? -1.262 -4.671 10.847 1.00 63.06 91 LEU A N 1
ATOM 763 C CA . LEU A 1 91 ? -0.862 -3.265 10.976 1.00 63.06 91 LEU A CA 1
ATOM 764 C C . LEU A 1 91 ? 0.664 -3.031 11.015 1.00 63.06 91 LEU A C 1
ATOM 766 O O . LEU A 1 91 ? 1.147 -2.218 10.234 1.00 63.06 91 LEU A O 1
ATOM 770 N N . PRO A 1 92 ? 1.447 -3.702 11.884 1.00 61.53 92 PRO A N 1
ATOM 771 C CA . PRO A 1 92 ? 2.890 -3.459 11.956 1.00 61.53 92 PRO A CA 1
ATOM 772 C C . PRO A 1 92 ? 3.666 -4.009 10.751 1.00 61.53 92 PRO A C 1
ATOM 774 O O . PRO A 1 92 ? 4.801 -3.593 10.534 1.00 61.53 92 PRO A O 1
ATOM 777 N N . LEU A 1 93 ? 3.080 -4.935 9.983 1.00 61.09 93 LEU A N 1
ATOM 778 C CA . LEU A 1 93 ? 3.679 -5.445 8.751 1.00 61.09 93 LEU A CA 1
ATOM 779 C C . LEU A 1 93 ? 3.515 -4.427 7.614 1.00 61.09 93 LEU A C 1
ATOM 781 O O . LEU A 1 93 ? 4.510 -4.059 7.002 1.00 61.09 93 LEU A O 1
ATOM 785 N N . LEU A 1 94 ? 2.299 -3.899 7.436 1.00 63.88 94 LEU A N 1
ATOM 786 C CA . LEU A 1 94 ? 1.988 -2.879 6.427 1.00 63.88 94 LEU A CA 1
ATOM 787 C C . LEU A 1 94 ? 2.724 -1.553 6.703 1.00 63.88 94 LEU A C 1
ATOM 789 O O . LEU A 1 94 ? 3.341 -0.984 5.812 1.00 63.88 94 LEU A O 1
ATOM 793 N N . LEU A 1 95 ? 2.802 -1.122 7.970 1.00 60.81 95 LEU A N 1
ATOM 794 C CA . LEU A 1 95 ? 3.578 0.070 8.359 1.00 60.81 95 LEU A CA 1
ATOM 795 C C . LEU A 1 95 ? 5.094 -0.077 8.122 1.00 60.81 95 LEU A C 1
ATOM 797 O O . LEU A 1 95 ? 5.805 0.923 8.009 1.00 60.81 95 LEU A O 1
ATOM 801 N N . ARG A 1 96 ? 5.621 -1.309 8.080 1.00 58.66 96 ARG A N 1
ATOM 802 C CA . ARG A 1 96 ? 7.032 -1.565 7.742 1.00 58.66 96 ARG A CA 1
ATOM 803 C C . ARG A 1 96 ? 7.295 -1.437 6.246 1.00 58.66 96 ARG A C 1
ATOM 805 O O . ARG A 1 96 ? 8.411 -1.064 5.890 1.00 58.66 96 ARG A O 1
ATOM 812 N N . GLU A 1 97 ? 6.300 -1.747 5.423 1.00 57.97 97 GLU A N 1
ATOM 813 C CA . GLU A 1 97 ? 6.342 -1.615 3.965 1.00 57.97 97 GLU A CA 1
ATOM 814 C C . GLU A 1 97 ? 6.209 -0.124 3.574 1.00 57.97 97 GLU A C 1
ATOM 816 O O . GLU A 1 97 ? 7.108 0.404 2.918 1.00 57.97 97 GLU A O 1
ATOM 821 N N . GLU A 1 98 ? 5.257 0.621 4.158 1.00 53.75 98 GLU A N 1
ATOM 822 C CA . GLU A 1 98 ? 5.137 2.087 3.972 1.00 53.75 98 GLU A CA 1
ATOM 823 C C . GLU A 1 98 ? 6.404 2.858 4.409 1.00 53.75 98 GLU A C 1
ATOM 825 O O . GLU A 1 98 ? 6.828 3.828 3.777 1.00 53.75 98 GLU A O 1
ATOM 830 N N . GLY A 1 99 ? 7.068 2.419 5.487 1.00 53.12 99 GLY A N 1
ATOM 831 C CA . GLY A 1 99 ? 8.310 3.037 5.971 1.00 53.12 99 GLY A CA 1
ATOM 832 C C . GLY A 1 99 ? 9.502 2.911 5.009 1.00 53.12 99 GLY A C 1
ATOM 833 O O . GLY A 1 99 ? 10.473 3.666 5.138 1.00 53.12 99 GLY A O 1
ATOM 834 N N . GLN A 1 100 ? 9.449 1.976 4.055 1.00 51.19 100 GLN A N 1
ATOM 835 C CA . GLN A 1 100 ? 10.435 1.854 2.979 1.00 51.19 100 GLN A CA 1
ATOM 836 C C . GLN A 1 100 ? 10.048 2.695 1.755 1.00 51.19 100 GLN A C 1
ATOM 838 O O . GLN A 1 100 ? 10.932 3.320 1.165 1.00 51.19 100 GLN A O 1
ATOM 843 N N . GLU A 1 101 ? 8.756 2.819 1.444 1.00 50.09 101 GLU A N 1
ATOM 844 C CA . GLU A 1 101 ? 8.263 3.688 0.368 1.00 50.09 101 GLU A CA 1
ATOM 845 C C . GLU A 1 101 ? 8.495 5.184 0.635 1.00 50.09 101 GLU A C 1
ATOM 847 O O . GLU A 1 101 ? 8.949 5.901 -0.258 1.00 50.09 101 GLU A O 1
ATOM 852 N N . VAL A 1 102 ? 8.281 5.678 1.865 1.00 48.56 102 VAL A N 1
ATOM 853 C CA . VAL A 1 102 ? 8.493 7.107 2.204 1.00 48.56 102 VAL A CA 1
ATOM 854 C C . VAL A 1 102 ? 9.928 7.564 1.901 1.00 48.56 102 VAL A C 1
ATOM 856 O O . VAL A 1 102 ? 10.150 8.715 1.519 1.00 48.56 102 VAL A O 1
ATOM 859 N N . LYS A 1 103 ? 10.913 6.662 2.003 1.00 43.88 103 LYS A N 1
ATOM 860 C CA . LYS A 1 103 ? 12.300 6.958 1.614 1.00 43.88 103 LYS A CA 1
ATOM 861 C C . LYS A 1 103 ? 12.480 7.039 0.095 1.00 43.88 103 LYS A C 1
ATOM 863 O O . LYS A 1 103 ? 13.244 7.885 -0.357 1.00 43.88 103 LYS A O 1
ATOM 868 N N . GLY A 1 104 ? 11.761 6.227 -0.681 1.00 46.88 104 GLY A N 1
ATOM 869 C CA . GLY A 1 104 ? 11.759 6.285 -2.148 1.00 46.88 104 GLY A CA 1
ATOM 870 C C . GLY A 1 104 ? 11.067 7.536 -2.704 1.00 46.88 104 GLY A C 1
ATOM 871 O O . GLY A 1 104 ? 11.579 8.164 -3.630 1.00 46.88 104 GLY A O 1
ATOM 872 N N . TYR A 1 105 ? 9.958 7.969 -2.091 1.00 44.22 105 TYR A N 1
ATOM 873 C CA . TYR A 1 105 ? 9.252 9.201 -2.47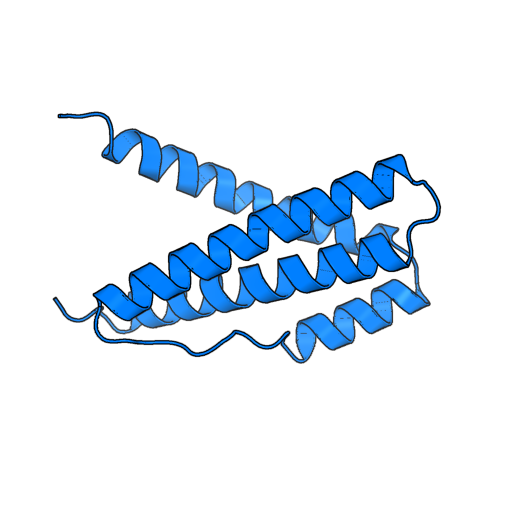0 1.00 44.22 105 TYR A CA 1
ATOM 874 C C . TYR A 1 105 ? 10.072 10.471 -2.209 1.00 44.22 105 TYR A C 1
ATOM 876 O O . TYR A 1 105 ? 10.065 11.377 -3.042 1.00 44.22 105 TYR A O 1
ATOM 884 N N . MET A 1 106 ? 10.819 10.539 -1.098 1.00 41.16 106 MET A N 1
ATOM 885 C CA . MET A 1 106 ? 11.743 11.657 -0.844 1.00 41.16 106 MET A CA 1
ATOM 886 C C . MET A 1 106 ? 12.875 11.725 -1.881 1.00 41.16 106 MET A C 1
ATOM 888 O O . MET A 1 106 ? 13.295 12.820 -2.257 1.00 41.16 106 MET A O 1
ATOM 892 N N . ASP A 1 107 ? 13.329 10.579 -2.390 1.00 42.41 107 ASP A N 1
ATOM 893 C CA . ASP A 1 107 ? 14.390 10.509 -3.401 1.00 42.41 107 ASP A CA 1
ATOM 894 C C . ASP A 1 107 ? 13.882 10.867 -4.813 1.00 42.41 107 ASP A C 1
ATOM 896 O O . ASP A 1 107 ? 14.581 11.517 -5.595 1.00 42.41 107 ASP A O 1
ATOM 900 N N . LEU A 1 108 ? 12.621 10.539 -5.122 1.00 42.75 108 LEU A N 1
ATOM 901 C CA . LEU A 1 108 ? 11.940 10.969 -6.349 1.00 42.75 108 LEU A CA 1
ATOM 902 C C . LEU A 1 108 ? 11.622 12.473 -6.343 1.00 42.75 108 LEU A C 1
ATOM 904 O O . LEU A 1 108 ? 11.830 13.139 -7.356 1.00 42.75 108 LEU A O 1
ATOM 908 N N . HIS A 1 109 ? 11.187 13.041 -5.213 1.00 40.31 109 HIS A N 1
ATOM 909 C CA . HIS A 1 109 ? 10.876 14.476 -5.119 1.00 40.31 109 HIS A CA 1
ATOM 910 C C . HIS A 1 109 ? 12.136 15.364 -5.175 1.00 40.31 109 HIS A C 1
ATOM 912 O O . HIS A 1 109 ? 12.096 16.464 -5.731 1.00 40.31 109 HIS A O 1
ATOM 918 N N . ASN A 1 110 ? 13.280 14.866 -4.687 1.00 34.78 110 ASN A N 1
ATOM 919 C CA . ASN A 1 110 ? 14.574 15.544 -4.834 1.00 34.78 110 ASN A CA 1
ATOM 920 C C . ASN A 1 110 ? 15.108 15.541 -6.276 1.00 34.78 110 ASN A C 1
ATOM 922 O O . ASN A 1 110 ? 15.874 16.432 -6.634 1.00 34.78 110 ASN A O 1
ATOM 926 N N . LYS A 1 111 ? 14.701 14.587 -7.124 1.00 38.41 111 LYS A N 1
ATOM 927 C CA . LYS A 1 111 ? 15.096 14.555 -8.545 1.00 38.41 111 LYS A CA 1
ATOM 928 C C . LYS A 1 111 ? 14.196 15.371 -9.474 1.00 38.41 111 LYS A C 1
ATOM 930 O O . LYS A 1 111 ? 14.606 15.636 -10.597 1.00 38.41 111 LYS A O 1
ATOM 935 N N . VAL A 1 112 ? 13.005 15.774 -9.030 1.00 39.34 112 VAL A N 1
ATOM 936 C CA . VAL A 1 112 ? 12.021 16.497 -9.865 1.00 39.34 112 VAL A CA 1
ATOM 937 C C . VAL A 1 112 ? 12.010 18.013 -9.595 1.00 39.34 112 VAL A C 1
ATOM 939 O O . VAL A 1 112 ? 11.339 18.750 -10.303 1.00 39.34 112 VAL A O 1
ATOM 942 N N . THR A 1 113 ? 12.801 18.519 -8.639 1.00 36.47 113 THR A N 1
ATOM 943 C CA . THR A 1 113 ? 12.838 19.962 -8.302 1.00 36.47 113 THR A CA 1
ATOM 944 C C . THR A 1 113 ? 14.105 20.680 -8.796 1.00 36.47 113 THR A C 1
ATOM 946 O O . THR A 1 113 ? 14.653 21.529 -8.101 1.00 36.47 113 THR A O 1
ATOM 949 N N . PHE A 1 114 ? 14.573 20.358 -10.002 1.00 39.66 114 PHE A N 1
ATOM 950 C CA . PHE A 1 114 ? 15.471 21.237 -10.761 1.00 39.66 114 PHE A CA 1
ATOM 951 C C . PHE A 1 114 ? 15.071 21.234 -12.238 1.00 39.66 114 PHE A C 1
ATOM 953 O O . PHE A 1 114 ? 15.679 20.540 -13.046 1.00 39.66 114 PHE A O 1
ATOM 960 N N . ASP A 1 115 ? 14.013 21.982 -12.543 1.00 30.22 115 ASP A N 1
ATOM 961 C CA . ASP A 1 115 ? 13.940 22.904 -13.687 1.00 30.22 115 ASP A CA 1
ATOM 962 C C . ASP A 1 115 ? 12.834 23.942 -13.434 1.00 30.22 115 ASP A C 1
ATOM 964 O O . ASP A 1 115 ? 11.706 23.534 -13.063 1.00 30.22 115 ASP A O 1
#

Radius of gyration: 15.73 Å; chains: 1; bounding box: 32×39×40 Å

Secondary structure (DSSP, 8-state):
-PPPHHHHHHHHHHHHHHHHHHHHHHHHHHH---HHHHHHHHHHHHHHHHHHHHHHHHHHHTT---------HHHHHHHHHHHHH-GGGTHHHHHHHHHHHHHHHHHHHHHHS--